Protein AF-A0A1Y1XV66-F1 (afdb_monomer)

Foldseek 3Di:
DVVVVVVVVVLVVVVVVLVVPPPCCVPDVVVNVVVVVVSVVVCCVVVVVVVVVVCCVVVVVVVVVVCVVVCPPDDDDDDPPQVLQAAPQVRDGPDPPFDWDADPVRDIHGPVRVVVVCVPAQADPPPRHGD

Secondary structure (DSSP, 8-state):
-HHHHHHHHHHHHHHHHHHH-THHHHH-HHHHHHHHHHHHHHHHHHHHHHHHHHHHHHHHHHHHHHHHHTT--S--S----GGGGEETTTTEEPPTT--EEE-TTS-EEEHHHHHHHHHH-SB-TTT--B-

Nearest PDB structures (foldseek):
  5ulh-assembly1_C  TM=9.064E-01  e=2.215E-05  Homo sapiens
  6w9a-assembly2_D  TM=8.034E-01  e=1.040E-05  Homo sapiens
  7ojx-assembly1_A  TM=7.941E-01  e=1.369E-05  Homo sapiens
  4v3k-assembly1_F  TM=8.429E-01  e=4.406E-05  Homo sapiens
  5lg7-assembly1_A  TM=7.157E-01  e=8.181E-05  Homo sapiens

Me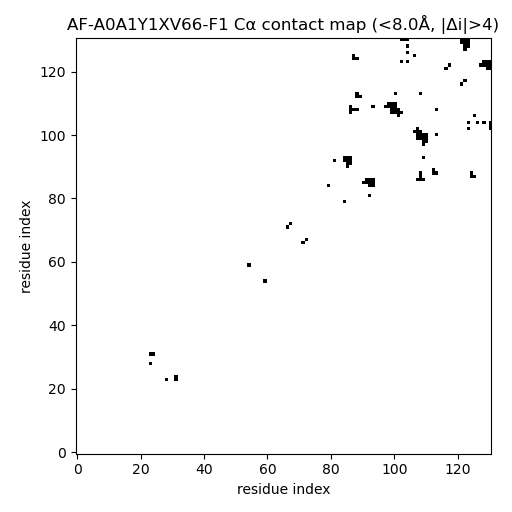an predicted aligned error: 17.05 Å

pLDDT: mean 75.74, std 12.14, range [36.12, 91.12]

Radius of gyration: 29.07 Å; Cα contacts (8 Å, |Δi|>4): 65; chains: 1; bounding box: 44×34×77 Å

Organism: NCBI:txid1314790

InterPro domains:
  IPR001841 Zinc finger, RING-type [PF13639] (87-128)
  IPR001841 Zinc finger, RING-type [PS50089] (87-128)
  IPR001841 Zinc finger, RING-type [SM00184] (87-127)
  IPR013083 Zinc finger, RING/FYVE/PHD-type [G3DSA:3.30.40.10] (65-131)

Solvent-accessible surface area (backbone atoms only — not comparable to full-atom values): 7971 Å² total; per-residue (Å²): 107,78,68,55,56,54,51,51,49,54,51,52,52,52,50,52,54,61,70,67,49,66,70,50,58,78,74,43,52,67,64,46,53,51,53,51,51,52,51,53,52,50,50,49,68,56,48,52,59,53,51,51,50,49,50,45,67,62,45,47,62,54,49,56,49,48,49,62,72,66,54,82,77,70,91,76,96,85,72,82,51,70,72,82,44,33,25,88,82,77,73,41,71,72,59,94,88,64,66,68,41,73,45,97,86,73,50,70,30,43,43,72,56,49,55,60,45,47,77,80,38,65,43,40,90,88,78,63,46,76,113

Structure (mmCIF, N/CA/C/O backbone):
data_AF-A0A1Y1XV66-F1
#
_entry.id   AF-A0A1Y1XV66-F1
#
loop_
_atom_site.group_PDB
_atom_site.id
_atom_site.type_symbol
_atom_site.label_atom_id
_atom_site.label_alt_id
_atom_site.label_comp_id
_atom_site.label_asym_id
_atom_site.label_entity_id
_atom_site.label_seq_id
_atom_site.pdbx_PDB_ins_code
_atom_site.Cartn_x
_atom_site.Cartn_y
_atom_site.Cartn_z
_atom_site.occupancy
_atom_site.B_iso_or_equiv
_atom_site.auth_seq_id
_atom_site.auth_comp_id
_atom_site.auth_asym_id
_atom_site.auth_atom_id
_atom_site.pdbx_PDB_model_num
ATOM 1 N N . SER A 1 1 ? -1.097 -12.766 -10.764 1.00 61.00 1 SER A N 1
ATOM 2 C CA . SER A 1 1 ? -2.248 -13.591 -11.189 1.00 61.00 1 SER A CA 1
ATOM 3 C C . SER A 1 1 ? -1.944 -14.301 -12.502 1.00 61.00 1 SER A C 1
ATOM 5 O O . SER A 1 1 ? -1.044 -13.875 -13.207 1.00 61.00 1 SER A O 1
ATOM 7 N N . LEU A 1 2 ? -2.644 -15.388 -12.855 1.00 61.47 2 LEU A N 1
ATOM 8 C CA . LEU A 1 2 ? -2.379 -16.166 -14.087 1.00 61.47 2 LEU A CA 1
ATOM 9 C C . LEU A 1 2 ? -2.461 -15.296 -15.366 1.00 61.47 2 LEU A C 1
ATOM 11 O O . LEU A 1 2 ? -1.733 -15.520 -16.328 1.00 61.47 2 LEU A O 1
ATOM 15 N N . LEU A 1 3 ? -3.273 -14.235 -15.309 1.00 60.44 3 LEU A N 1
ATOM 16 C CA . LEU A 1 3 ? -3.385 -13.180 -16.318 1.00 60.44 3 LEU A CA 1
ATOM 17 C C . LEU A 1 3 ? -2.075 -12.381 -16.529 1.00 60.44 3 LEU A C 1
ATOM 19 O O . LEU A 1 3 ? -1.742 -12.063 -17.667 1.00 60.44 3 LEU A O 1
ATOM 23 N N . ASP A 1 4 ? -1.302 -12.109 -15.466 1.00 68.44 4 ASP A N 1
ATOM 24 C CA . ASP A 1 4 ? -0.018 -11.382 -15.544 1.00 68.44 4 ASP A CA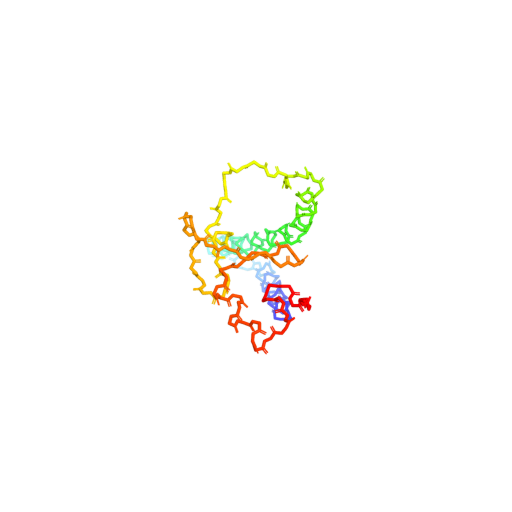 1
ATOM 25 C C . ASP A 1 4 ? 1.055 -12.201 -16.270 1.00 68.44 4 ASP A C 1
ATOM 27 O O . ASP A 1 4 ? 1.857 -11.664 -17.035 1.00 68.44 4 ASP A O 1
ATOM 31 N N . LEU A 1 5 ? 1.056 -13.521 -16.056 1.00 73.38 5 LEU A N 1
ATOM 32 C CA . LEU A 1 5 ? 2.025 -14.434 -16.664 1.00 73.38 5 LEU A CA 1
ATOM 33 C C . LEU A 1 5 ? 1.796 -14.552 -18.179 1.00 73.38 5 LEU A C 1
ATOM 35 O O . LEU A 1 5 ? 2.744 -14.492 -18.962 1.00 73.38 5 LEU A O 1
ATOM 39 N N . VAL A 1 6 ? 0.529 -14.657 -18.593 1.00 78.56 6 VAL A N 1
ATOM 40 C CA . VAL A 1 6 ? 0.130 -14.705 -20.008 1.00 78.56 6 VAL A CA 1
ATOM 41 C C . VAL A 1 6 ? 0.424 -13.373 -20.704 1.00 78.56 6 VAL A C 1
ATOM 43 O O . VAL A 1 6 ? 0.980 -13.373 -21.803 1.00 78.56 6 VAL A O 1
ATOM 46 N N . GLY A 1 7 ? 0.130 -12.242 -20.052 1.00 72.56 7 GLY A N 1
ATOM 47 C CA . GLY A 1 7 ? 0.456 -10.912 -20.576 1.00 72.56 7 GLY A CA 1
ATOM 48 C C . GLY A 1 7 ? 1.961 -10.711 -20.768 1.00 72.56 7 GLY A C 1
ATOM 49 O O . GL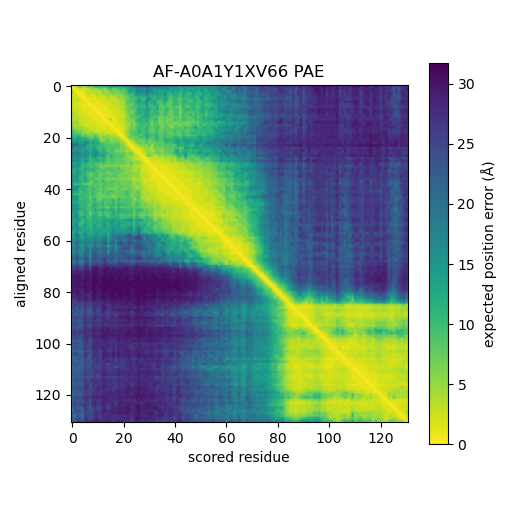Y A 1 7 ? 2.399 -10.267 -21.830 1.00 72.56 7 GLY A O 1
ATOM 50 N N . THR A 1 8 ? 2.762 -11.128 -19.784 1.00 75.44 8 THR A N 1
ATOM 51 C CA . THR A 1 8 ? 4.230 -11.063 -19.860 1.00 75.44 8 THR A CA 1
ATOM 52 C C . THR A 1 8 ? 4.768 -11.925 -21.002 1.00 75.44 8 THR A C 1
ATOM 54 O O . THR A 1 8 ? 5.624 -11.470 -21.757 1.00 75.44 8 THR A O 1
ATOM 57 N N . PHE A 1 9 ? 4.242 -13.140 -21.184 1.00 79.81 9 PHE A N 1
ATOM 58 C CA . PHE A 1 9 ? 4.663 -14.048 -22.254 1.00 79.81 9 PHE A CA 1
ATOM 59 C C . PHE A 1 9 ? 4.349 -13.499 -23.654 1.00 79.81 9 PHE A C 1
ATOM 61 O O . PHE A 1 9 ? 5.233 -13.461 -24.510 1.00 79.81 9 PHE A O 1
ATOM 68 N N . ILE A 1 10 ? 3.122 -13.016 -23.882 1.00 80.38 10 ILE A N 1
ATOM 69 C CA . ILE A 1 10 ? 2.709 -12.420 -25.166 1.00 80.38 10 ILE A CA 1
ATOM 70 C C . ILE A 1 10 ? 3.567 -11.195 -25.494 1.00 80.38 10 ILE A C 1
ATOM 72 O O . ILE A 1 10 ? 3.994 -11.021 -26.635 1.00 80.38 10 ILE A O 1
ATOM 76 N N . PHE A 1 11 ? 3.868 -10.369 -24.494 1.00 77.12 11 PHE A N 1
ATOM 77 C CA . PHE A 1 11 ? 4.725 -9.204 -24.666 1.00 77.12 11 PHE A CA 1
ATOM 78 C C . PHE A 1 11 ? 6.168 -9.589 -25.018 1.00 77.12 11 PHE A C 1
ATOM 80 O O . PHE A 1 11 ? 6.765 -8.987 -25.909 1.00 77.12 11 PHE A O 1
ATOM 87 N N . LEU A 1 12 ? 6.720 -10.623 -24.380 1.00 78.31 12 LEU A N 1
ATOM 88 C CA . LEU A 1 12 ? 8.075 -11.120 -24.642 1.00 78.31 12 LEU A CA 1
ATOM 89 C C . LEU A 1 12 ? 8.199 -11.708 -26.056 1.00 78.31 12 LEU A C 1
ATOM 91 O O . LEU A 1 12 ? 9.159 -11.410 -26.766 1.00 78.31 12 LEU A O 1
ATOM 95 N N . VAL A 1 13 ? 7.186 -12.460 -26.500 1.00 83.31 13 VAL A N 1
ATOM 96 C CA . VAL A 1 13 ? 7.079 -12.974 -27.876 1.00 83.31 13 VAL A CA 1
ATOM 97 C C . VAL A 1 13 ? 6.912 -11.831 -28.883 1.00 83.31 13 VAL A C 1
ATOM 99 O O . VAL A 1 13 ? 7.587 -11.821 -29.910 1.00 83.31 13 VAL A O 1
ATOM 102 N N . GLY A 1 14 ? 6.072 -10.835 -28.583 1.00 79.25 14 GLY A N 1
ATOM 103 C CA . GLY A 1 14 ? 5.872 -9.657 -29.432 1.00 79.25 14 GLY A CA 1
ATOM 104 C C . GLY A 1 14 ? 7.153 -8.844 -29.628 1.00 79.25 14 GLY A C 1
ATOM 105 O O . GLY A 1 14 ? 7.493 -8.495 -30.757 1.00 79.25 14 GLY A O 1
ATOM 106 N N . ASN A 1 15 ? 7.911 -8.620 -28.552 1.00 70.81 15 ASN A N 1
ATOM 107 C CA . ASN A 1 15 ? 9.221 -7.975 -28.616 1.00 70.81 15 ASN A CA 1
ATOM 108 C C . ASN A 1 15 ? 10.219 -8.819 -29.416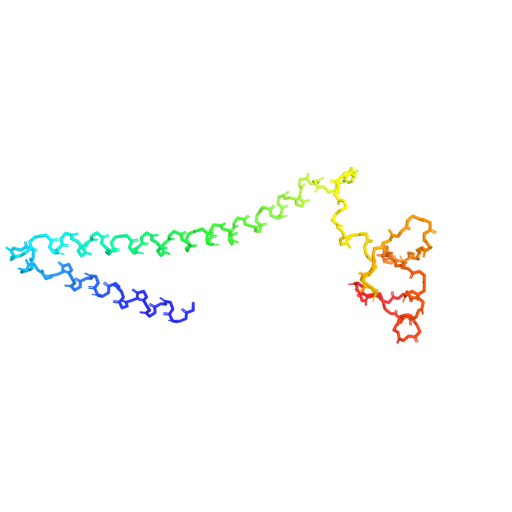 1.00 70.81 15 ASN A C 1
ATOM 110 O O . ASN A 1 15 ? 10.840 -8.307 -30.344 1.00 70.81 15 ASN A O 1
ATOM 114 N N . TYR A 1 16 ? 10.334 -10.117 -29.125 1.00 78.56 16 TYR A N 1
ATOM 115 C CA . TYR A 1 16 ? 11.223 -11.026 -29.855 1.00 78.56 16 TYR A CA 1
ATOM 116 C C . TYR A 1 16 ? 10.967 -11.011 -31.372 1.00 78.56 16 TYR A C 1
ATOM 118 O O . TYR A 1 16 ? 11.908 -10.905 -32.162 1.00 78.56 16 TYR A O 1
ATOM 126 N N . LEU A 1 17 ? 9.699 -11.038 -31.793 1.00 76.62 17 LEU A N 1
ATOM 127 C CA . LEU A 1 17 ? 9.314 -10.952 -33.207 1.00 76.62 17 LEU A CA 1
ATOM 128 C C . LEU A 1 17 ? 9.661 -9.590 -33.828 1.00 76.62 17 LEU A C 1
ATOM 130 O O . LEU A 1 17 ? 10.159 -9.527 -34.957 1.00 76.62 17 LEU A O 1
ATOM 134 N N . LEU A 1 18 ? 9.450 -8.504 -33.083 1.00 72.62 18 LEU A N 1
ATOM 135 C CA . LEU A 1 18 ? 9.743 -7.144 -33.532 1.00 72.62 18 LEU A CA 1
ATOM 136 C C . LEU A 1 18 ? 11.256 -6.911 -33.708 1.00 72.62 18 LEU A C 1
ATOM 138 O O . LEU A 1 18 ? 11.666 -6.294 -34.690 1.00 72.62 18 LEU A O 1
ATOM 142 N N . PHE A 1 19 ? 12.089 -7.485 -32.835 1.00 67.50 19 PHE A N 1
ATOM 143 C CA . PHE A 1 19 ? 13.554 -7.444 -32.946 1.00 67.50 19 PHE A CA 1
ATOM 144 C C . PHE A 1 19 ? 14.128 -8.405 -34.001 1.00 67.50 19 PHE A C 1
ATOM 146 O O . PHE A 1 19 ? 15.183 -8.131 -34.570 1.00 67.50 19 PHE A O 1
ATOM 153 N N . THR A 1 20 ? 13.438 -9.509 -34.307 1.00 71.88 20 THR A N 1
ATOM 154 C CA . THR A 1 20 ? 13.875 -10.483 -35.330 1.00 71.88 20 THR A CA 1
ATOM 155 C C . THR A 1 20 ? 13.667 -9.957 -36.760 1.00 71.88 20 THR A C 1
ATOM 157 O O . THR A 1 20 ? 14.343 -10.381 -37.701 1.00 71.88 20 THR A O 1
ATOM 160 N N . THR A 1 21 ? 12.771 -8.983 -36.950 1.00 67.38 21 THR A N 1
ATOM 161 C CA . THR A 1 21 ? 12.426 -8.448 -38.275 1.00 67.38 21 THR A CA 1
ATOM 162 C C . THR A 1 21 ? 13.412 -7.355 -38.720 1.00 67.38 21 THR A C 1
ATOM 164 O O . THR A 1 21 ? 13.157 -6.158 -38.611 1.00 67.38 21 THR A O 1
ATOM 167 N N . THR A 1 22 ? 14.557 -7.759 -39.273 1.00 64.38 22 THR A N 1
ATOM 168 C CA . THR A 1 22 ? 15.650 -6.850 -39.697 1.00 64.38 22 THR A CA 1
ATOM 169 C C . THR A 1 22 ? 15.343 -5.999 -40.942 1.00 64.38 22 THR A C 1
ATOM 171 O O . THR A 1 22 ? 16.060 -5.041 -41.245 1.00 64.38 22 THR A O 1
ATOM 174 N N . THR A 1 23 ? 14.263 -6.303 -41.665 1.00 65.69 23 THR A N 1
ATOM 175 C CA . THR A 1 23 ? 13.873 -5.627 -42.916 1.00 65.69 23 THR A CA 1
ATOM 176 C C . THR A 1 23 ? 13.365 -4.193 -42.691 1.00 65.69 23 THR A C 1
ATOM 178 O O . THR A 1 23 ? 13.526 -3.327 -43.555 1.00 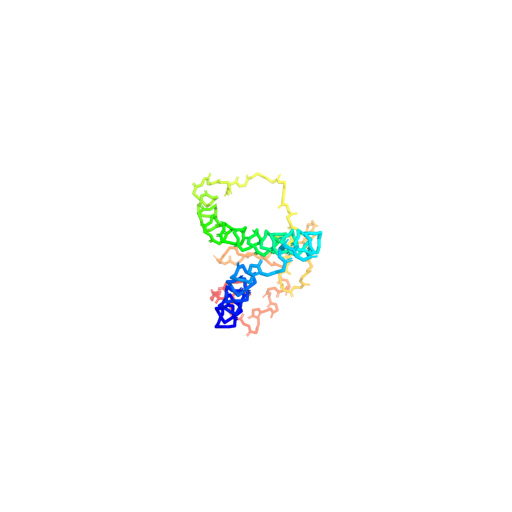65.69 23 THR A O 1
ATOM 181 N N . CYS A 1 24 ? 12.789 -3.909 -41.516 1.00 62.00 24 CYS A N 1
ATOM 182 C CA . CYS A 1 24 ? 12.163 -2.617 -41.203 1.00 62.00 24 CYS A CA 1
ATOM 183 C C . CYS A 1 24 ? 13.196 -1.521 -40.872 1.00 62.00 24 CYS A C 1
ATOM 185 O O . CYS A 1 24 ? 13.069 -0.382 -41.325 1.00 62.00 24 CYS A O 1
ATOM 187 N N . GLN A 1 25 ? 14.286 -1.888 -40.184 1.00 66.06 25 GLN A N 1
ATOM 188 C CA . GLN A 1 25 ? 15.381 -0.977 -39.822 1.00 66.06 25 GLN A CA 1
ATOM 189 C C . GLN A 1 25 ? 16.030 -0.314 -41.050 1.00 66.06 25 GLN A C 1
ATOM 191 O O . GLN A 1 25 ? 16.461 0.835 -40.976 1.00 66.06 25 GLN A O 1
ATOM 196 N N . LYS A 1 26 ? 16.084 -1.024 -42.187 1.00 65.31 26 LYS A N 1
ATOM 197 C CA . LYS A 1 26 ? 16.690 -0.530 -43.435 1.00 65.31 26 LYS A CA 1
ATOM 198 C C . LYS A 1 26 ? 15.748 0.319 -44.295 1.00 65.31 26 LYS A C 1
ATOM 200 O O . LYS A 1 26 ? 16.233 1.128 -45.075 1.00 65.31 26 LYS A O 1
ATOM 205 N N . THR A 1 27 ? 14.433 0.143 -44.161 1.00 74.38 27 THR A N 1
ATOM 206 C CA . THR A 1 27 ? 13.432 0.806 -45.019 1.00 74.38 27 THR A CA 1
ATOM 207 C C . THR A 1 27 ? 12.939 2.127 -44.418 1.00 74.38 27 THR A C 1
ATOM 209 O O . THR A 1 27 ? 12.690 3.081 -45.151 1.00 74.38 27 THR A O 1
ATOM 212 N N . SER A 1 28 ? 12.830 2.221 -43.086 1.00 74.44 28 SER A N 1
ATOM 213 C CA . SER A 1 28 ? 12.349 3.430 -42.397 1.00 74.44 28 SER A CA 1
ATOM 214 C C . SER A 1 28 ? 12.921 3.539 -40.970 1.00 74.44 28 SER A C 1
ATOM 216 O O . SER A 1 28 ? 12.269 3.125 -40.004 1.00 74.44 28 SER A O 1
ATOM 218 N N . PRO A 1 29 ? 14.128 4.108 -40.795 1.00 75.19 29 PRO A N 1
ATOM 219 C CA . PRO A 1 29 ? 14.827 4.113 -39.506 1.00 75.19 29 PRO A CA 1
ATOM 220 C C . PRO A 1 29 ? 14.133 4.960 -38.425 1.00 75.19 29 PRO A C 1
ATOM 222 O O . PRO A 1 29 ? 14.202 4.619 -37.247 1.00 75.19 29 PRO A O 1
ATOM 225 N N . GLY A 1 30 ? 13.418 6.028 -38.804 1.00 76.44 30 GLY A N 1
ATOM 226 C CA . GLY A 1 30 ? 12.721 6.906 -37.852 1.00 76.44 30 GLY A CA 1
ATOM 227 C C . GLY A 1 30 ? 11.544 6.232 -37.136 1.00 76.44 30 GLY A C 1
ATOM 228 O O . GLY A 1 30 ? 11.416 6.339 -35.920 1.00 76.44 30 GLY A O 1
ATOM 229 N N . LEU A 1 31 ? 10.722 5.475 -37.871 1.00 78.06 31 LEU A N 1
ATOM 230 C CA . LEU A 1 31 ? 9.608 4.700 -37.305 1.00 78.06 31 LEU A CA 1
ATOM 231 C C . LEU A 1 31 ? 10.104 3.557 -36.413 1.00 78.06 31 LEU A C 1
ATOM 233 O O . LEU A 1 31 ? 9.534 3.317 -35.351 1.00 78.06 31 LEU A O 1
ATOM 237 N N . PHE A 1 32 ? 11.199 2.899 -36.807 1.00 80.00 32 PHE A N 1
ATOM 238 C CA . PHE A 1 32 ? 11.833 1.868 -35.990 1.00 80.00 32 PHE A CA 1
ATOM 239 C C . PHE A 1 32 ? 12.355 2.451 -34.668 1.00 80.00 32 PHE A C 1
ATOM 241 O O . PHE A 1 32 ? 12.028 1.931 -33.602 1.00 80.00 32 PHE A O 1
ATOM 248 N N . GLY A 1 33 ? 13.067 3.582 -34.714 1.00 79.25 33 GLY A N 1
ATOM 249 C CA . GLY A 1 33 ? 13.551 4.277 -33.516 1.00 79.25 33 GLY A CA 1
ATOM 250 C C . GLY A 1 33 ? 12.426 4.724 -32.577 1.00 79.25 33 GLY A C 1
ATOM 251 O O . GLY A 1 33 ? 12.521 4.518 -31.368 1.00 79.25 33 GLY A O 1
ATOM 252 N N . LEU A 1 34 ? 11.327 5.256 -33.123 1.00 80.44 34 LEU A N 1
ATOM 253 C CA . LEU A 1 34 ? 10.144 5.618 -32.338 1.00 80.44 34 LEU A CA 1
ATOM 254 C C . LEU A 1 34 ? 9.516 4.384 -31.671 1.00 80.44 34 LEU A C 1
ATOM 256 O O . LEU A 1 34 ? 9.214 4.413 -30.480 1.00 80.44 34 LEU A O 1
ATOM 260 N N . SER A 1 35 ? 9.358 3.287 -32.418 1.00 79.56 35 SER A N 1
ATOM 261 C CA . SER A 1 35 ? 8.779 2.044 -31.894 1.00 79.56 35 SER A CA 1
ATOM 262 C C . SER A 1 35 ? 9.622 1.451 -30.760 1.00 79.56 35 SER A C 1
ATOM 264 O O . SER A 1 35 ? 9.081 1.055 -29.732 1.00 79.56 35 SER A O 1
ATOM 266 N N . MET A 1 36 ? 10.950 1.497 -30.893 1.00 80.31 36 MET A N 1
ATOM 267 C CA . MET A 1 36 ? 11.899 1.090 -29.857 1.00 80.31 36 MET A CA 1
ATOM 268 C C . MET A 1 36 ? 11.803 1.961 -28.609 1.00 80.31 36 MET A C 1
ATOM 270 O O . MET A 1 36 ? 11.747 1.441 -27.496 1.00 80.31 36 MET A O 1
ATOM 274 N N . ALA A 1 37 ? 11.745 3.282 -28.782 1.00 80.69 37 ALA A N 1
ATOM 275 C CA . ALA A 1 37 ? 11.637 4.213 -27.667 1.00 80.69 37 ALA A CA 1
ATOM 276 C C . ALA A 1 37 ? 10.328 4.020 -26.882 1.00 80.69 37 ALA A C 1
ATOM 278 O O . ALA A 1 37 ? 10.353 4.002 -25.653 1.00 80.69 37 ALA A O 1
ATOM 279 N N . LEU A 1 38 ? 9.201 3.813 -27.575 1.00 79.62 38 LEU A N 1
ATOM 280 C CA . LEU A 1 38 ? 7.900 3.555 -26.945 1.00 79.62 38 LEU A CA 1
ATOM 281 C C . LEU A 1 38 ? 7.873 2.222 -26.192 1.00 79.62 38 LEU A C 1
ATOM 283 O O . LEU A 1 38 ? 7.327 2.154 -25.091 1.00 79.62 38 LEU A O 1
ATOM 287 N N . VAL A 1 39 ? 8.498 1.183 -26.749 1.00 80.81 39 VAL A N 1
ATOM 288 C CA . VAL A 1 39 ? 8.654 -0.116 -26.083 1.00 80.81 39 VAL A CA 1
ATOM 289 C C . VAL A 1 39 ? 9.464 0.033 -24.796 1.00 80.81 39 VAL A C 1
ATOM 291 O O . VAL A 1 39 ? 9.001 -0.379 -23.734 1.00 80.81 39 VAL A O 1
ATOM 294 N N . ILE A 1 40 ? 10.638 0.665 -24.863 1.00 81.19 40 ILE A N 1
ATOM 295 C CA . ILE A 1 40 ? 11.516 0.872 -23.702 1.00 81.19 40 ILE A CA 1
ATOM 296 C C . ILE A 1 40 ? 10.799 1.696 -22.624 1.00 81.19 40 ILE A C 1
ATOM 298 O O . ILE A 1 40 ? 10.800 1.313 -21.454 1.00 81.19 40 ILE A O 1
ATOM 302 N N . LEU A 1 41 ? 10.136 2.788 -23.011 1.00 83.31 41 LEU A N 1
ATOM 303 C CA . LEU A 1 41 ? 9.357 3.622 -22.096 1.00 83.31 41 LEU A CA 1
ATOM 304 C C . LEU A 1 41 ? 8.229 2.822 -21.426 1.00 83.31 41 LEU A C 1
ATOM 306 O O . LEU A 1 41 ? 8.058 2.909 -20.211 1.00 83.31 41 LEU A O 1
ATOM 310 N N . GLY A 1 42 ? 7.506 1.998 -22.190 1.00 81.12 42 GLY A N 1
ATOM 311 C CA . GLY A 1 42 ? 6.476 1.104 -21.660 1.00 81.12 42 GLY A CA 1
ATOM 312 C C . GLY A 1 42 ? 7.028 0.103 -20.642 1.00 81.12 42 GLY A C 1
ATOM 313 O O . GLY A 1 42 ? 6.441 -0.069 -19.575 1.00 81.12 42 GLY A O 1
ATOM 314 N N . TYR A 1 43 ? 8.192 -0.497 -20.913 1.00 79.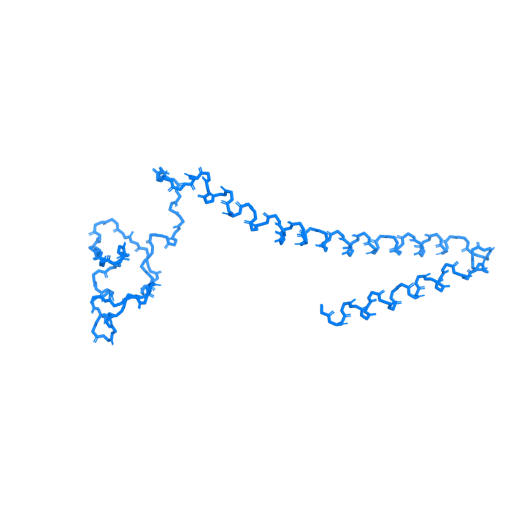75 43 TYR A N 1
ATOM 315 C CA . TYR A 1 43 ? 8.868 -1.386 -19.961 1.00 79.75 43 TYR A CA 1
ATOM 316 C C . TYR A 1 43 ? 9.213 -0.672 -18.654 1.00 79.75 43 TYR A C 1
ATOM 318 O O . TYR A 1 43 ? 8.944 -1.221 -17.586 1.00 79.75 43 TYR A O 1
ATOM 326 N N . PHE A 1 44 ? 9.766 0.543 -18.710 1.00 79.62 44 PHE A N 1
ATOM 327 C CA . PHE A 1 44 ? 10.067 1.321 -17.505 1.00 79.62 44 PHE A CA 1
ATOM 328 C C . PHE A 1 44 ? 8.799 1.644 -16.711 1.00 79.62 44 PHE A C 1
ATOM 330 O O . PHE A 1 44 ? 8.749 1.390 -15.510 1.00 79.62 44 PHE A O 1
ATOM 337 N N . VAL A 1 45 ? 7.744 2.118 -17.378 1.00 82.19 45 VAL A N 1
ATOM 338 C CA . VAL A 1 45 ? 6.471 2.461 -16.722 1.00 82.19 45 VAL A CA 1
ATOM 339 C C . VAL A 1 45 ? 5.817 1.245 -16.057 1.00 82.19 45 VAL A C 1
ATOM 341 O O . VAL A 1 45 ? 5.180 1.408 -15.023 1.00 82.19 45 VAL A O 1
ATOM 344 N N . ILE A 1 46 ? 5.994 0.034 -16.596 1.00 80.75 46 ILE A N 1
ATOM 345 C CA . ILE A 1 46 ? 5.427 -1.201 -16.027 1.00 80.75 46 ILE A CA 1
ATOM 346 C C . ILE A 1 46 ? 6.321 -1.798 -14.926 1.00 80.75 46 ILE A C 1
ATOM 348 O O . ILE A 1 46 ? 5.822 -2.264 -13.905 1.00 80.75 46 ILE A O 1
ATOM 352 N N . THR A 1 47 ? 7.644 -1.791 -15.094 1.00 79.44 47 THR A N 1
ATOM 353 C CA . THR A 1 47 ? 8.573 -2.425 -14.135 1.00 79.44 47 THR A CA 1
ATOM 354 C C . THR A 1 47 ? 8.792 -1.598 -12.872 1.00 79.44 47 THR A C 1
ATOM 356 O O . THR A 1 47 ? 8.911 -2.175 -11.792 1.00 79.44 47 THR A O 1
ATOM 359 N N . ILE A 1 48 ? 8.789 -0.266 -12.971 1.00 83.94 48 ILE A N 1
ATOM 360 C CA . ILE A 1 48 ? 8.941 0.642 -11.823 1.00 83.94 48 ILE A CA 1
ATOM 361 C C . ILE A 1 48 ? 7.869 0.408 -10.738 1.00 83.94 48 ILE A C 1
ATOM 363 O O . ILE A 1 48 ? 8.253 0.168 -9.593 1.00 83.94 48 ILE A O 1
ATOM 367 N N . PRO A 1 49 ? 6.551 0.422 -11.027 1.00 83.19 49 PRO A N 1
ATOM 368 C CA . PRO A 1 49 ? 5.530 0.199 -10.004 1.00 83.19 49 PRO A CA 1
ATOM 369 C C . PRO A 1 49 ? 5.586 -1.219 -9.433 1.00 83.19 49 PRO A C 1
ATOM 371 O O . PRO A 1 49 ? 5.394 -1.388 -8.235 1.00 83.19 49 PRO A O 1
ATOM 374 N N . VAL A 1 50 ? 5.926 -2.231 -10.238 1.00 82.75 50 VAL A N 1
ATOM 375 C CA . VAL A 1 50 ? 6.093 -3.611 -9.751 1.00 82.75 50 VAL A CA 1
ATOM 376 C C . VAL A 1 50 ? 7.274 -3.717 -8.783 1.00 82.75 50 VAL A C 1
ATOM 378 O O . VAL A 1 50 ? 7.151 -4.351 -7.735 1.00 82.75 50 VAL A O 1
ATOM 381 N N . PHE A 1 51 ? 8.398 -3.065 -9.085 1.00 80.50 51 PHE A N 1
ATOM 382 C CA . PHE A 1 51 ? 9.565 -3.035 -8.204 1.00 80.50 51 PHE A CA 1
ATOM 383 C C . PHE A 1 51 ? 9.285 -2.266 -6.909 1.00 80.50 51 PHE A C 1
ATOM 385 O O . PHE A 1 51 ? 9.641 -2.738 -5.832 1.00 80.50 51 PHE A O 1
ATOM 392 N N . LEU A 1 52 ? 8.592 -1.125 -6.996 1.00 81.88 52 LEU A N 1
ATOM 393 C CA . LEU A 1 52 ? 8.156 -0.360 -5.826 1.00 81.88 52 LEU A CA 1
ATOM 394 C C . LEU A 1 52 ? 7.184 -1.166 -4.958 1.00 81.88 52 LEU A C 1
ATOM 396 O O . LEU A 1 52 ? 7.372 -1.235 -3.747 1.00 81.88 52 LEU A O 1
ATOM 400 N N . CYS A 1 53 ? 6.194 -1.835 -5.554 1.00 82.50 53 CYS A N 1
ATOM 401 C CA . CYS A 1 53 ? 5.283 -2.719 -4.828 1.00 82.50 53 CYS A CA 1
ATOM 402 C C . CYS A 1 53 ? 6.029 -3.885 -4.172 1.00 82.50 53 CYS A C 1
ATOM 404 O O . CYS A 1 53 ? 5.770 -4.184 -3.010 1.00 82.50 53 CYS A O 1
ATOM 406 N N . GLY A 1 54 ? 6.980 -4.509 -4.870 1.00 81.19 54 GLY A N 1
ATOM 407 C CA . GLY A 1 54 ? 7.835 -5.549 -4.299 1.00 81.19 54 GLY A CA 1
ATOM 408 C C . GLY A 1 54 ? 8.638 -5.030 -3.106 1.00 81.19 54 GLY A C 1
ATOM 409 O O . GLY A 1 54 ? 8.572 -5.606 -2.023 1.00 81.19 54 GLY A O 1
ATOM 410 N N . ALA A 1 55 ? 9.330 -3.902 -3.268 1.00 82.19 55 ALA A N 1
ATOM 411 C CA . ALA A 1 55 ? 10.090 -3.268 -2.196 1.00 82.19 55 ALA A CA 1
ATOM 412 C C . ALA A 1 55 ? 9.203 -2.938 -0.988 1.00 82.19 55 ALA A C 1
ATOM 414 O O . ALA A 1 55 ? 9.593 -3.221 0.137 1.00 82.19 55 ALA A O 1
ATOM 415 N N . VAL A 1 56 ? 7.989 -2.422 -1.194 1.00 83.88 56 VAL A N 1
ATOM 416 C CA . VAL A 1 56 ? 7.033 -2.194 -0.103 1.00 83.88 56 VAL A CA 1
ATOM 417 C C . VAL A 1 56 ? 6.624 -3.518 0.542 1.00 83.88 56 VAL A C 1
ATOM 419 O O . VAL A 1 56 ? 6.727 -3.637 1.749 1.00 83.88 56 VAL A O 1
ATOM 422 N N . ILE A 1 57 ? 6.238 -4.550 -0.207 1.00 82.81 57 ILE A N 1
ATOM 423 C CA . ILE A 1 57 ? 5.793 -5.833 0.370 1.00 82.81 57 ILE A CA 1
ATOM 424 C C . ILE A 1 57 ? 6.894 -6.521 1.191 1.00 82.81 57 ILE A C 1
ATOM 426 O O . ILE A 1 57 ? 6.590 -7.128 2.214 1.00 82.81 57 ILE A O 1
ATOM 430 N N . PHE A 1 58 ? 8.159 -6.424 0.775 1.00 79.12 58 PHE A N 1
ATOM 431 C CA . PHE A 1 58 ? 9.283 -7.031 1.497 1.00 79.12 58 PHE A CA 1
ATOM 432 C C . PHE A 1 58 ? 9.823 -6.143 2.623 1.00 79.12 58 PHE A C 1
ATOM 434 O O . PHE A 1 58 ? 10.170 -6.652 3.687 1.00 79.12 58 PHE A O 1
ATOM 441 N N . CYS A 1 59 ? 9.871 -4.825 2.431 1.00 76.19 59 CYS A N 1
ATOM 442 C CA . CYS A 1 59 ? 10.414 -3.907 3.431 1.00 76.19 59 CYS A CA 1
ATOM 443 C C . CYS A 1 59 ? 9.376 -3.495 4.474 1.00 76.19 59 CYS A C 1
ATOM 445 O O . CYS A 1 59 ? 9.754 -3.269 5.613 1.00 76.19 59 CYS A O 1
ATOM 447 N N . LEU A 1 60 ? 8.085 -3.432 4.151 1.00 79.94 60 LEU A N 1
ATOM 448 C CA . LEU A 1 60 ? 7.014 -3.082 5.090 1.00 79.94 60 LEU A CA 1
ATOM 449 C C . LEU A 1 60 ? 6.921 -4.042 6.290 1.00 79.94 60 LEU A C 1
ATOM 451 O O . LEU A 1 60 ? 6.867 -3.534 7.405 1.00 79.94 60 LEU A O 1
ATOM 455 N N . PRO A 1 61 ? 6.987 -5.383 6.165 1.00 78.69 61 PRO A N 1
ATOM 456 C CA . PRO A 1 61 ? 7.022 -6.261 7.335 1.00 78.69 61 PRO A CA 1
ATOM 457 C C . PRO A 1 61 ? 8.289 -6.053 8.175 1.00 78.69 61 PRO A C 1
ATOM 459 O O . PRO A 1 61 ? 8.204 -6.033 9.400 1.00 78.69 61 PRO A O 1
ATOM 462 N N . CYS A 1 62 ? 9.450 -5.820 7.551 1.00 72.38 62 CYS A N 1
ATOM 463 C CA . CYS A 1 62 ? 10.682 -5.497 8.274 1.00 72.38 62 CYS A CA 1
ATOM 464 C C . CYS A 1 62 ? 10.598 -4.134 8.977 1.00 72.38 62 CYS A C 1
ATOM 466 O O . CYS A 1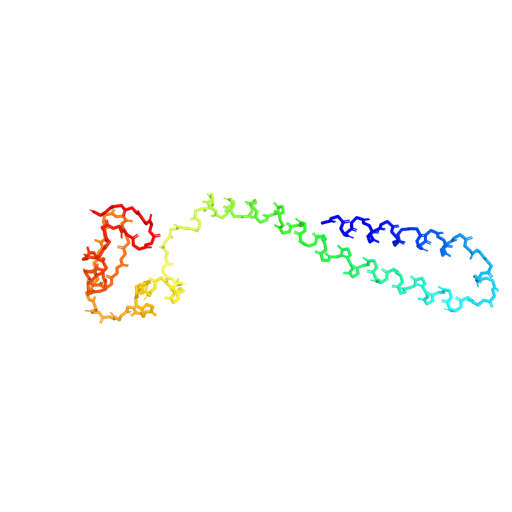 62 ? 10.994 -4.026 10.130 1.00 72.38 62 CYS A O 1
ATOM 468 N N . VAL A 1 63 ? 10.036 -3.112 8.329 1.00 74.62 63 VAL A N 1
ATOM 469 C CA . VAL A 1 63 ? 9.855 -1.762 8.879 1.00 74.62 63 VAL A CA 1
ATOM 470 C C . VAL A 1 63 ? 8.836 -1.774 10.017 1.00 74.62 63 VAL A C 1
ATOM 472 O O . VAL A 1 63 ? 9.112 -1.201 11.062 1.00 74.62 63 VAL A O 1
ATOM 475 N N . LEU A 1 64 ? 7.712 -2.484 9.881 1.00 73.50 64 LEU A N 1
ATOM 476 C CA . LEU A 1 64 ? 6.720 -2.641 10.952 1.00 73.50 64 LEU A CA 1
ATOM 477 C C . LEU A 1 64 ? 7.272 -3.426 12.151 1.00 73.50 64 LEU A C 1
ATOM 479 O O . LEU A 1 64 ? 6.946 -3.104 13.295 1.00 73.50 64 LEU A O 1
ATOM 483 N N . MET A 1 65 ? 8.118 -4.432 11.910 1.00 72.00 65 MET A N 1
ATOM 484 C CA . MET A 1 65 ? 8.826 -5.149 12.975 1.00 72.00 65 MET A CA 1
ATOM 485 C C . MET A 1 65 ? 9.856 -4.245 13.659 1.00 72.00 65 MET A C 1
ATOM 487 O O . MET A 1 65 ? 9.874 -4.181 14.883 1.00 72.00 65 MET A O 1
ATOM 491 N N . ILE A 1 66 ? 10.644 -3.483 12.894 1.00 74.25 66 ILE A N 1
ATOM 492 C CA . ILE A 1 66 ? 11.632 -2.532 13.423 1.00 74.25 66 ILE A CA 1
ATOM 493 C C . ILE A 1 66 ? 10.950 -1.428 14.242 1.00 74.25 66 ILE A C 1
ATOM 495 O O . ILE A 1 66 ? 11.390 -1.146 15.354 1.00 74.25 66 ILE A O 1
ATOM 499 N N . MET A 1 67 ? 9.845 -0.860 13.748 1.00 68.25 67 MET A N 1
ATOM 500 C CA . MET A 1 67 ? 9.036 0.134 14.466 1.00 68.25 67 MET A CA 1
ATOM 501 C C . MET A 1 67 ? 8.501 -0.419 15.793 1.00 68.25 67 MET A C 1
ATOM 503 O O . MET A 1 67 ? 8.550 0.277 16.804 1.00 68.25 67 MET A O 1
ATOM 507 N N . ARG A 1 68 ? 8.067 -1.687 15.825 1.00 65.56 68 ARG A N 1
ATOM 508 C CA . ARG A 1 68 ? 7.663 -2.367 17.066 1.00 65.56 68 ARG A CA 1
ATOM 509 C C . ARG A 1 68 ? 8.832 -2.628 18.021 1.00 65.56 68 ARG A C 1
ATOM 511 O O . ARG A 1 68 ? 8.645 -2.521 19.228 1.00 65.56 68 ARG A O 1
ATOM 518 N N . THR A 1 69 ? 10.021 -2.965 17.516 1.00 66.19 69 THR A N 1
ATOM 519 C CA . THR A 1 69 ? 11.198 -3.278 18.354 1.00 66.19 69 THR A CA 1
ATOM 520 C C . THR A 1 69 ? 11.958 -2.051 18.849 1.00 66.19 69 THR A C 1
ATOM 522 O O . THR A 1 69 ? 12.592 -2.122 19.896 1.00 66.19 69 THR A O 1
ATOM 525 N N . LEU A 1 70 ? 11.902 -0.930 18.123 1.00 64.19 70 LEU A N 1
ATOM 526 C CA . LEU A 1 70 ? 12.551 0.323 18.518 1.00 64.19 70 LEU A CA 1
ATOM 527 C C . LEU A 1 70 ? 11.773 1.086 19.594 1.00 64.19 70 LEU A C 1
ATOM 529 O O . LEU A 1 70 ? 12.239 2.133 20.031 1.00 64.19 70 LEU A O 1
ATOM 533 N N . GLY A 1 71 ? 10.613 0.582 20.032 1.00 61.06 71 GLY A N 1
ATOM 534 C CA . GLY A 1 71 ? 9.895 1.162 21.165 1.00 61.06 71 GLY A CA 1
ATOM 535 C C . GLY A 1 71 ? 9.528 2.633 20.964 1.00 61.06 71 GLY A C 1
ATOM 536 O O . GLY A 1 71 ? 9.352 3.348 21.946 1.00 61.06 71 GLY A O 1
ATOM 537 N N . ILE A 1 72 ? 9.373 3.097 19.715 1.00 53.38 72 ILE A N 1
ATOM 538 C CA . ILE A 1 72 ? 8.651 4.344 19.430 1.00 53.38 72 ILE A CA 1
ATOM 539 C C . ILE A 1 72 ? 7.169 4.025 19.651 1.00 53.38 72 ILE A C 1
ATOM 541 O O . ILE A 1 72 ? 6.406 3.742 18.732 1.00 53.38 72 ILE A O 1
ATOM 545 N N . GLY A 1 73 ? 6.835 3.923 20.929 1.00 55.59 73 GLY A N 1
ATOM 546 C CA . GLY A 1 73 ? 5.611 3.364 21.477 1.00 55.59 73 GLY A CA 1
ATOM 547 C C . GLY A 1 73 ? 5.556 3.537 22.995 1.00 55.59 73 GLY A C 1
ATOM 548 O O . GLY A 1 73 ? 4.869 2.769 23.657 1.00 55.59 73 GLY A O 1
ATOM 549 N N . GLU A 1 74 ? 6.257 4.539 23.541 1.00 46.97 74 GLU A N 1
ATOM 550 C CA . GLU A 1 74 ? 5.982 5.074 24.874 1.00 46.97 74 GLU A CA 1
ATOM 551 C C . GLU A 1 74 ? 5.672 6.577 24.778 1.00 46.97 74 GLU A C 1
ATOM 553 O O . GLU A 1 74 ? 6.530 7.426 24.548 1.00 46.97 74 GLU A O 1
ATOM 558 N N . VAL A 1 75 ? 4.369 6.839 24.855 1.00 52.47 75 VAL A N 1
ATOM 559 C CA . VAL A 1 75 ? 3.661 8.035 25.324 1.00 52.47 75 VAL A CA 1
ATOM 560 C C . VAL A 1 75 ? 4.496 9.295 25.600 1.00 52.47 75 VAL A C 1
ATOM 562 O O . VAL A 1 75 ? 4.876 9.591 26.725 1.00 52.47 75 VAL A O 1
ATOM 565 N N . THR A 1 76 ? 4.626 10.167 24.602 1.00 41.00 76 THR A N 1
ATOM 566 C CA . THR A 1 76 ? 4.545 11.612 24.869 1.00 41.00 76 THR A CA 1
ATOM 567 C C . THR A 1 76 ? 3.565 12.234 23.882 1.00 41.00 76 THR A C 1
ATOM 569 O O . THR A 1 76 ? 3.684 12.082 22.669 1.00 41.00 76 THR A O 1
ATOM 572 N N . GLY A 1 77 ? 2.509 12.829 24.436 1.00 50.16 77 GLY A N 1
ATOM 573 C CA . GLY A 1 77 ? 1.358 13.337 23.708 1.00 50.16 77 GLY A CA 1
ATOM 574 C C . GLY A 1 77 ? 1.709 14.445 22.720 1.00 50.16 77 GLY A C 1
ATOM 575 O O . GLY A 1 77 ? 2.135 15.522 23.118 1.00 50.16 77 GLY A O 1
ATOM 576 N N . ALA A 1 78 ? 1.471 14.166 21.442 1.00 40.62 78 ALA A N 1
ATOM 577 C CA . ALA A 1 78 ? 1.167 15.128 20.383 1.00 40.62 78 ALA A CA 1
ATOM 578 C C . ALA A 1 78 ? 0.727 14.330 19.145 1.00 40.62 78 ALA A C 1
ATOM 580 O O . ALA A 1 78 ? 1.414 14.268 18.131 1.00 40.62 78 ALA A O 1
ATOM 581 N N . GLY A 1 79 ? -0.385 13.617 19.284 1.00 38.59 79 GLY A N 1
ATOM 582 C CA . GLY A 1 79 ? -0.910 12.740 18.248 1.00 38.59 79 GLY A CA 1
ATOM 583 C C . GLY A 1 79 ? -2.193 12.078 18.711 1.00 38.59 79 GLY A C 1
ATOM 584 O O . GLY A 1 79 ? -2.310 10.864 18.632 1.00 38.59 79 GLY A O 1
ATOM 585 N N . ALA A 1 80 ? -3.135 12.871 19.230 1.00 36.12 80 ALA A N 1
ATOM 586 C CA . ALA A 1 80 ? -4.531 12.491 19.106 1.00 36.12 80 ALA A CA 1
ATOM 587 C C . ALA A 1 80 ? -4.815 12.460 17.598 1.00 36.12 80 ALA A C 1
ATOM 589 O O . ALA A 1 80 ? -5.095 13.489 16.988 1.00 36.12 80 ALA A O 1
ATOM 590 N N . THR A 1 81 ? -4.629 11.304 16.961 1.00 41.16 81 THR A N 1
ATOM 591 C CA . THR A 1 81 ? -5.465 11.004 15.806 1.00 41.16 81 THR A CA 1
ATOM 592 C C . THR A 1 81 ? -6.877 10.973 16.360 1.00 41.16 81 THR A C 1
ATOM 594 O O . THR A 1 81 ? -7.103 10.330 17.386 1.00 41.16 81 THR A O 1
ATOM 597 N N . GLU A 1 82 ? -7.788 11.710 15.735 1.00 47.47 82 GLU A N 1
ATOM 598 C CA . GLU A 1 82 ? -9.180 11.880 16.169 1.00 47.47 82 GLU A CA 1
ATOM 599 C C . GLU A 1 82 ? -9.812 10.529 16.582 1.00 47.47 82 GLU A C 1
ATOM 601 O O . GLU A 1 82 ? -10.542 10.460 17.562 1.00 47.47 82 GLU A O 1
ATOM 606 N N . ASP A 1 83 ? -9.387 9.425 15.960 1.00 47.53 83 ASP A N 1
ATOM 607 C CA . ASP A 1 83 ? -9.795 8.044 16.244 1.00 47.53 83 ASP A CA 1
ATOM 608 C C . ASP A 1 83 ? -9.570 7.528 17.687 1.00 47.53 83 ASP A C 1
ATOM 610 O O . ASP A 1 83 ? -10.384 6.738 18.169 1.00 47.53 83 ASP A O 1
ATOM 614 N N . ASP A 1 84 ? -8.526 7.958 18.411 1.00 55.94 84 ASP A N 1
ATOM 615 C CA . ASP A 1 84 ? -8.283 7.520 19.807 1.00 55.94 84 ASP A CA 1
ATOM 616 C C . ASP A 1 84 ? -9.068 8.361 20.829 1.00 55.94 84 ASP A C 1
ATOM 618 O O . ASP A 1 84 ? -9.226 7.976 21.994 1.00 55.94 84 ASP A O 1
ATOM 622 N N . ALA A 1 85 ? -9.594 9.503 20.381 1.00 67.19 85 ALA A N 1
ATOM 623 C CA . ALA A 1 85 ? -10.477 10.365 21.146 1.00 67.19 85 ALA A CA 1
ATOM 624 C C . ALA A 1 85 ? -11.956 10.104 20.826 1.00 67.19 85 ALA A C 1
ATOM 626 O O . ALA A 1 85 ? -12.792 10.894 21.238 1.00 67.19 85 ALA A O 1
ATOM 627 N N . ILE A 1 86 ? -12.301 9.027 20.114 1.00 78.19 86 ILE A N 1
ATOM 628 C CA . ILE A 1 86 ? -13.674 8.730 19.695 1.00 78.19 86 ILE A CA 1
ATOM 629 C C . ILE A 1 86 ? -14.199 7.471 20.388 1.00 78.19 86 ILE A C 1
ATOM 631 O O . ILE A 1 86 ? -13.532 6.440 20.499 1.00 78.19 86 ILE A O 1
ATOM 635 N N . CYS A 1 87 ? -15.453 7.510 20.829 1.00 85.25 87 CYS A N 1
ATOM 636 C CA . CYS A 1 87 ? -16.134 6.305 21.276 1.00 85.25 87 CYS A CA 1
ATOM 637 C C . CYS A 1 87 ? -16.548 5.452 20.073 1.00 85.25 87 CYS A C 1
ATOM 639 O O . CYS A 1 87 ? -17.394 5.858 19.283 1.00 85.25 87 CYS A O 1
ATOM 641 N N . CYS A 1 88 ? -16.047 4.219 19.958 1.00 83.62 88 CYS A N 1
ATOM 642 C CA . CYS A 1 88 ? -16.351 3.358 18.804 1.00 83.62 88 CYS A CA 1
ATOM 643 C C . CYS A 1 88 ? -17.821 2.890 18.717 1.00 83.62 88 CYS A C 1
ATOM 645 O O . CYS A 1 88 ? -18.197 2.220 17.758 1.00 83.62 88 CYS A O 1
ATOM 647 N N . ILE A 1 89 ? -18.632 3.167 19.743 1.00 84.75 89 ILE A N 1
ATOM 648 C CA . ILE A 1 89 ? -20.049 2.787 19.795 1.00 84.75 89 ILE A CA 1
ATOM 649 C C . ILE A 1 89 ? -20.910 3.878 19.150 1.00 84.75 89 ILE A C 1
ATOM 651 O O . ILE A 1 89 ? -21.798 3.563 18.363 1.00 84.75 89 ILE A O 1
ATOM 655 N N . CYS A 1 90 ? -20.641 5.151 19.456 1.00 86.81 90 CYS A N 1
ATOM 656 C CA . CYS A 1 90 ? -21.384 6.298 18.921 1.00 86.81 90 CYS A CA 1
ATOM 657 C C . CYS A 1 90 ? -20.607 7.105 17.867 1.00 86.81 90 CYS A C 1
ATOM 659 O O . CYS A 1 90 ? -21.149 8.063 17.323 1.00 86.81 90 CYS A O 1
ATOM 661 N N . LEU A 1 91 ? -19.354 6.730 17.589 1.00 83.00 91 LEU A N 1
ATOM 662 C CA . LEU A 1 91 ? -18.433 7.391 16.657 1.00 83.00 91 LEU A CA 1
ATOM 663 C C . LEU A 1 91 ? -18.273 8.900 16.916 1.00 83.00 91 LEU A C 1
ATOM 665 O O . LEU A 1 91 ? -17.990 9.660 15.997 1.00 83.00 91 LEU A O 1
ATOM 669 N N . SER A 1 92 ? -18.479 9.326 18.165 1.00 82.31 92 SER A N 1
ATOM 670 C CA . SER A 1 92 ? -18.368 10.721 18.603 1.00 82.31 92 SER A CA 1
ATOM 671 C C . SER A 1 92 ? -17.121 10.922 19.456 1.00 82.31 92 SER A C 1
ATOM 673 O O . SER A 1 92 ? -16.744 10.026 20.218 1.00 82.31 92 SER A O 1
ATOM 675 N N . GLU A 1 93 ? -16.514 12.101 19.341 1.00 82.38 93 GLU A N 1
ATOM 676 C CA . GLU A 1 93 ? -15.358 12.505 20.139 1.00 82.38 93 GLU A CA 1
ATOM 677 C C . GLU A 1 93 ? -15.691 12.586 21.640 1.00 82.38 93 GLU A C 1
ATOM 679 O O . GLU A 1 93 ? -16.833 12.824 22.047 1.00 82.38 93 GLU A O 1
ATOM 684 N N . TYR A 1 94 ? -14.682 12.366 22.477 1.00 83.75 94 TYR A N 1
ATOM 685 C CA . TYR A 1 94 ? -14.734 12.576 23.913 1.00 83.75 94 TYR A CA 1
ATOM 686 C C . TYR A 1 94 ? -14.570 14.065 24.203 1.00 83.75 94 TYR A C 1
ATOM 688 O O . TYR A 1 94 ? -13.553 14.665 23.866 1.00 83.75 94 TYR A O 1
ATOM 696 N N . GLU A 1 95 ? -15.553 14.652 24.875 1.00 77.88 95 GLU A N 1
ATOM 697 C CA . GLU A 1 95 ? -15.466 16.037 25.339 1.00 77.88 95 GLU A CA 1
ATOM 698 C C . GLU A 1 95 ? -14.912 16.099 26.770 1.00 77.88 95 GLU A C 1
ATOM 700 O O . GLU A 1 95 ? -15.123 15.196 27.592 1.00 77.88 95 GLU A O 1
ATOM 705 N N . ASP A 1 96 ? -14.244 17.207 27.096 1.00 71.38 96 ASP A N 1
ATOM 706 C CA . ASP A 1 96 ? -13.738 17.468 28.441 1.00 71.38 96 ASP A CA 1
ATOM 707 C C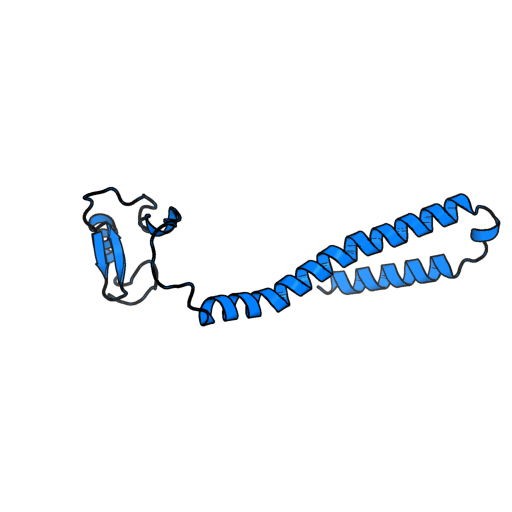 . ASP A 1 96 ? -14.866 17.410 29.485 1.00 71.38 96 ASP A C 1
ATOM 709 O O . ASP A 1 96 ? -15.873 18.115 29.410 1.00 71.38 96 ASP A O 1
ATOM 713 N N . GLY A 1 97 ? -14.685 16.560 30.499 1.00 75.50 97 GLY A N 1
ATOM 714 C CA . GLY A 1 97 ? -15.657 16.364 31.580 1.00 75.50 97 GLY A CA 1
ATOM 715 C C . GLY A 1 97 ? -16.708 15.279 31.324 1.00 75.50 97 GLY A C 1
ATOM 716 O O . GLY A 1 97 ? -17.515 15.002 32.219 1.00 75.50 97 GLY A O 1
ATOM 717 N N . GLN A 1 98 ? -16.693 14.614 30.164 1.00 80.75 98 GLN A N 1
ATOM 718 C CA . GLN A 1 98 ? -17.534 13.440 29.932 1.00 80.75 98 GLN A CA 1
ATOM 719 C C . GLN A 1 98 ? -17.081 12.246 30.781 1.00 80.75 98 GLN A C 1
ATOM 721 O O . GLN A 1 98 ? -15.894 12.005 31.008 1.00 80.75 98 GLN A O 1
ATOM 726 N N . LYS A 1 99 ? -18.052 11.466 31.265 1.00 83.44 99 LYS A N 1
ATOM 727 C CA . LYS A 1 99 ? -17.768 10.282 32.076 1.00 83.44 99 LYS A CA 1
ATOM 728 C C . LYS A 1 99 ? -17.517 9.077 31.178 1.00 83.44 99 LYS A C 1
ATOM 730 O O . LYS A 1 99 ? -18.412 8.623 30.462 1.00 83.44 99 LYS A O 1
ATOM 735 N N . LEU A 1 100 ? -16.312 8.529 31.276 1.00 87.75 100 LEU A N 1
ATOM 736 C CA . LEU A 1 100 ? -15.900 7.328 30.560 1.00 87.75 100 LEU A CA 1
ATOM 737 C C . LEU A 1 100 ? -15.863 6.127 31.502 1.00 87.75 100 LEU A C 1
ATOM 739 O O . LEU A 1 100 ? -15.541 6.252 32.686 1.00 87.75 100 LEU A O 1
ATOM 743 N N . ARG A 1 101 ? -16.171 4.947 30.968 1.00 84.62 101 ARG A N 1
ATOM 744 C CA . ARG A 1 101 ? -15.980 3.663 31.642 1.00 84.62 101 ARG A CA 1
ATOM 745 C C . ARG A 1 101 ? -14.807 2.940 30.999 1.00 84.62 101 ARG A C 1
ATOM 747 O O . ARG A 1 101 ? -14.774 2.770 29.783 1.00 84.62 101 ARG A O 1
ATOM 754 N N . GLN A 1 102 ? -13.888 2.464 31.831 1.00 85.38 102 GLN A N 1
ATOM 755 C CA . GLN A 1 102 ? -12.831 1.545 31.428 1.00 85.38 102 GLN A CA 1
ATOM 756 C C . GLN A 1 102 ? -13.247 0.103 31.748 1.00 85.38 102 GLN A C 1
ATOM 758 O O . GLN A 1 102 ? -13.691 -0.186 32.860 1.00 85.38 102 GLN A O 1
ATOM 763 N N . LEU A 1 103 ? -13.106 -0.803 30.781 1.00 84.62 103 LEU A N 1
ATOM 764 C CA . LEU A 1 103 ? -13.307 -2.244 30.981 1.00 84.62 103 LEU A CA 1
ATOM 765 C C . LEU A 1 103 ? -12.012 -2.934 31.448 1.00 84.62 103 LEU A C 1
ATOM 767 O O . LEU A 1 103 ? -10.921 -2.393 31.275 1.00 84.62 103 LEU A O 1
ATOM 771 N N . TYR A 1 104 ? -12.097 -4.175 31.946 1.00 83.62 104 TYR A N 1
ATOM 772 C CA . TYR A 1 104 ? -10.923 -4.980 32.345 1.00 83.62 104 TYR A CA 1
ATOM 773 C C . TYR A 1 104 ? -9.911 -5.208 31.213 1.00 83.62 104 TYR A C 1
ATOM 775 O O . TYR A 1 104 ? -8.730 -5.429 31.453 1.00 83.62 104 TYR A O 1
ATOM 783 N N . CYS A 1 105 ? -10.361 -5.131 29.961 1.00 81.62 105 CYS A N 1
ATOM 784 C CA . CYS A 1 105 ? -9.508 -5.190 28.779 1.00 81.62 105 CYS A CA 1
ATOM 785 C C . CYS A 1 105 ? -8.796 -3.861 28.455 1.00 81.62 105 CYS A C 1
ATOM 787 O O . CYS A 1 105 ? -8.188 -3.769 27.390 1.00 81.62 105 CYS A O 1
ATOM 789 N N . HIS A 1 106 ? -8.880 -2.871 29.353 1.00 81.06 106 HIS A N 1
ATOM 790 C CA . HIS A 1 106 ? -8.310 -1.520 29.291 1.00 81.06 106 HIS A CA 1
ATOM 791 C C . HIS A 1 106 ? -8.876 -0.578 28.217 1.00 81.06 106 HIS A C 1
ATOM 793 O O . HIS A 1 106 ? -8.340 0.510 28.025 1.00 81.06 106 HIS A O 1
ATOM 799 N N . HIS A 1 107 ? -9.983 -0.941 27.566 1.00 84.25 107 HIS A N 1
ATOM 800 C CA . HIS A 1 107 ? -10.663 -0.071 26.603 1.00 84.25 107 HIS A CA 1
ATOM 801 C C . HIS A 1 107 ? -11.639 0.897 27.281 1.00 84.25 107 HIS A C 1
ATOM 803 O O . HIS A 1 107 ? -12.327 0.511 28.231 1.00 84.25 107 HIS A O 1
ATOM 809 N N . HIS A 1 108 ? -11.714 2.121 26.752 1.00 85.50 108 HIS A N 1
ATOM 810 C CA . HIS A 1 108 ? -12.562 3.209 27.241 1.00 85.50 108 HIS A CA 1
ATOM 811 C C . HIS A 1 108 ? -13.746 3.449 26.304 1.00 85.50 108 HIS A C 1
ATOM 813 O O . HIS A 1 108 ? -13.605 3.351 25.088 1.00 85.50 108 HIS A O 1
ATOM 819 N N . PHE A 1 109 ? -14.898 3.775 26.884 1.00 88.00 109 PHE A N 1
ATOM 820 C CA . PHE A 1 109 ? -16.127 4.124 26.171 1.00 88.00 109 PHE A CA 1
ATOM 821 C C . PHE A 1 109 ? -16.928 5.130 27.005 1.00 88.00 109 PHE A C 1
ATOM 823 O O . PHE A 1 109 ? -16.752 5.182 28.226 1.00 88.00 109 PHE A O 1
ATOM 830 N N . HIS A 1 110 ? -17.859 5.877 26.401 1.00 91.12 110 HIS A N 1
ATOM 831 C CA . HIS A 1 110 ? -18.866 6.601 27.186 1.00 91.12 110 HIS A CA 1
ATOM 832 C C . HIS A 1 110 ? -19.652 5.620 28.054 1.00 91.12 110 HIS A C 1
ATOM 834 O O . HIS A 1 110 ? -20.022 4.546 27.571 1.00 91.12 110 HIS A O 1
ATOM 840 N N . ILE A 1 111 ? -19.927 5.999 29.307 1.00 89.44 111 ILE A N 1
ATOM 841 C CA . ILE A 1 111 ? -20.714 5.170 30.237 1.00 89.44 111 ILE A CA 1
ATOM 842 C C . ILE A 1 111 ? -22.033 4.742 29.587 1.00 89.44 111 ILE A C 1
ATOM 844 O O . ILE A 1 111 ? -22.328 3.552 29.549 1.00 89.44 111 ILE A O 1
ATOM 848 N N . ASP A 1 112 ? -22.769 5.689 29.007 1.00 90.44 112 ASP A N 1
ATOM 849 C CA . ASP A 1 112 ? -24.080 5.416 28.411 1.00 90.44 112 ASP A CA 1
ATOM 850 C C . ASP A 1 112 ? -23.976 4.444 27.228 1.00 90.44 112 ASP A C 1
ATOM 852 O O . ASP A 1 112 ? -24.763 3.509 27.101 1.00 90.44 112 ASP A O 1
ATOM 856 N N . CYS A 1 113 ? -22.949 4.607 26.391 1.00 91.12 113 CYS A N 1
ATOM 857 C CA . CYS A 1 113 ? -22.751 3.765 25.217 1.00 91.12 113 CYS A CA 1
ATOM 858 C C . CYS A 1 113 ? -22.413 2.317 25.592 1.00 91.12 113 CYS A C 1
ATOM 860 O O . CYS A 1 113 ? -22.979 1.376 25.030 1.00 91.12 113 CYS A O 1
ATOM 862 N N . VAL A 1 114 ? -21.482 2.121 26.530 1.00 89.88 114 VAL A N 1
ATOM 863 C CA . VAL A 1 114 ? -21.068 0.769 26.926 1.00 89.88 114 VAL A CA 1
ATOM 864 C C . VAL A 1 114 ? -22.115 0.076 27.785 1.00 89.88 114 VAL A C 1
ATOM 866 O O . VAL A 1 114 ? -22.278 -1.136 27.660 1.00 89.88 114 VAL A O 1
ATOM 869 N N . ASP A 1 115 ? -22.860 0.820 28.603 1.00 90.06 115 ASP A N 1
ATOM 870 C CA . ASP A 1 115 ? -23.912 0.249 29.439 1.00 90.06 115 ASP A CA 1
ATOM 871 C C . ASP A 1 115 ? -25.100 -0.220 28.571 1.00 90.06 115 ASP A C 1
ATOM 873 O O . ASP A 1 115 ? -25.625 -1.308 28.815 1.00 90.06 115 ASP A O 1
ATOM 877 N N . GLU A 1 116 ? -25.479 0.505 27.505 1.00 90.75 116 GLU A N 1
ATOM 878 C CA . GLU A 1 116 ? -26.468 0.016 26.522 1.00 90.75 116 GLU A CA 1
ATOM 879 C C . GLU A 1 116 ? -25.969 -1.212 25.750 1.00 90.75 116 GLU A C 1
ATOM 881 O O . GLU A 1 116 ? -26.706 -2.187 25.577 1.00 90.75 116 GLU A O 1
ATOM 886 N N . TRP A 1 117 ? -24.703 -1.213 25.328 1.00 90.81 117 TRP A N 1
ATOM 887 C CA . TRP A 1 117 ? -24.109 -2.361 24.643 1.00 90.81 117 TRP A CA 1
ATOM 888 C C . TRP A 1 117 ? -24.122 -3.623 25.519 1.00 90.81 117 TRP A C 1
ATOM 890 O O . TRP A 1 117 ? -24.504 -4.702 25.057 1.00 90.81 117 TRP A O 1
ATOM 900 N N . LEU A 1 118 ? -23.765 -3.477 26.797 1.00 88.44 118 LEU A N 1
ATOM 901 C CA . LEU A 1 118 ? -23.675 -4.564 27.773 1.00 88.44 118 LEU A CA 1
ATOM 902 C C . LEU A 1 118 ? -25.016 -5.217 28.120 1.00 88.44 118 LEU A C 1
ATOM 904 O O . LEU A 1 118 ? -25.039 -6.376 28.544 1.00 88.44 118 LEU A O 1
ATOM 908 N N . LYS A 1 119 ? -26.137 -4.519 27.905 1.00 88.69 119 LYS A N 1
ATOM 909 C CA . LYS A 1 119 ? -27.479 -5.111 28.033 1.00 88.69 119 LYS A CA 1
ATOM 910 C C . LYS A 1 119 ? -27.735 -6.188 26.978 1.00 88.69 119 LYS A C 1
ATOM 912 O O . LYS A 1 119 ? -28.486 -7.124 27.243 1.00 88.69 119 LYS A O 1
ATOM 917 N N . LEU A 1 120 ? -27.123 -6.053 25.800 1.00 88.06 120 LEU A N 1
ATOM 918 C CA . LEU A 1 120 ? -27.320 -6.938 24.650 1.00 88.06 120 LEU A CA 1
ATOM 919 C C . LEU A 1 120 ? -26.169 -7.939 24.484 1.00 88.06 120 LEU A C 1
ATOM 921 O O . LEU A 1 120 ? -26.408 -9.091 24.129 1.00 88.06 120 LEU A O 1
ATOM 925 N N . ASN A 1 121 ? -24.929 -7.519 24.752 1.00 84.75 121 ASN A N 1
ATOM 926 C CA . ASN A 1 121 ? -23.719 -8.305 24.518 1.00 84.75 121 ASN A CA 1
ATOM 927 C C . ASN A 1 121 ? -22.758 -8.193 25.707 1.00 84.75 121 ASN A C 1
ATOM 929 O O . ASN A 1 121 ? -22.297 -7.105 26.032 1.00 84.75 121 ASN A O 1
ATOM 933 N N . ARG A 1 122 ? -22.358 -9.319 26.308 1.00 86.81 122 ARG A N 1
ATOM 934 C CA . ARG A 1 122 ? -21.404 -9.350 27.441 1.00 86.81 122 ARG A CA 1
ATOM 935 C C . ARG A 1 122 ? -19.929 -9.292 27.024 1.00 86.81 122 ARG A C 1
ATOM 937 O O . ARG A 1 122 ? -19.051 -9.711 27.766 1.00 86.81 122 ARG A O 1
ATOM 944 N N . THR A 1 123 ? -19.652 -8.773 25.834 1.00 89.00 123 THR A N 1
ATOM 945 C CA . THR A 1 123 ? -18.312 -8.755 25.238 1.00 89.00 123 THR A CA 1
ATOM 946 C C . THR A 1 123 ? -17.897 -7.343 24.870 1.00 89.00 123 THR A C 1
ATOM 948 O O . THR A 1 123 ? -18.714 -6.552 24.397 1.00 89.00 123 THR A O 1
ATOM 951 N N . CYS A 1 124 ? -16.607 -7.045 24.990 1.00 87.19 124 CYS A N 1
ATOM 952 C CA . CYS A 1 124 ? -16.032 -5.766 24.590 1.00 87.19 124 CYS A CA 1
ATOM 953 C C . CYS A 1 124 ? -16.226 -5.496 23.080 1.00 87.19 124 CYS A C 1
ATOM 955 O O . CYS A 1 124 ? -15.836 -6.346 22.277 1.00 87.19 124 CYS A O 1
ATOM 957 N N . PRO A 1 125 ? -16.730 -4.313 22.670 1.00 84.75 125 PRO A N 1
ATOM 958 C CA . PRO A 1 125 ? -16.904 -3.958 21.256 1.00 84.75 125 PRO A CA 1
ATOM 959 C C . PRO A 1 125 ? -15.609 -4.002 20.430 1.00 84.75 125 PRO A C 1
ATOM 961 O O . PRO A 1 125 ? -15.638 -4.372 19.261 1.00 84.75 125 PRO A O 1
ATOM 964 N N . LEU A 1 126 ? -14.469 -3.663 21.048 1.00 82.38 126 LEU A N 1
ATOM 965 C CA . LEU A 1 126 ? -13.174 -3.566 20.366 1.00 82.38 126 LEU A CA 1
ATOM 966 C C . LEU A 1 126 ? -12.448 -4.910 20.263 1.00 82.38 126 LEU A C 1
ATOM 968 O O . LEU A 1 126 ? -11.989 -5.296 19.194 1.00 82.38 126 LEU A O 1
ATOM 972 N N . CYS A 1 127 ? -12.341 -5.643 21.373 1.00 82.75 127 CYS A N 1
ATOM 973 C CA . CYS A 1 127 ? -11.534 -6.868 21.424 1.00 82.75 127 CYS A CA 1
ATOM 974 C C . CYS A 1 127 ? -12.345 -8.161 21.535 1.00 82.75 127 CYS A C 1
ATOM 976 O O . CYS A 1 127 ? -11.749 -9.235 21.583 1.00 82.75 127 CYS A O 1
ATOM 978 N N . LYS A 1 128 ? -13.679 -8.073 21.609 1.00 84.50 128 LYS A N 1
ATOM 979 C CA . LYS A 1 128 ? -14.613 -9.208 21.733 1.00 84.50 128 LYS A CA 1
ATOM 980 C C . LYS A 1 128 ? -14.343 -10.156 22.907 1.00 84.50 128 LYS A C 1
ATOM 982 O O . LYS A 1 128 ? -14.887 -11.252 22.940 1.00 84.50 128 LYS A O 1
ATOM 987 N N . ARG A 1 129 ? -13.525 -9.738 23.877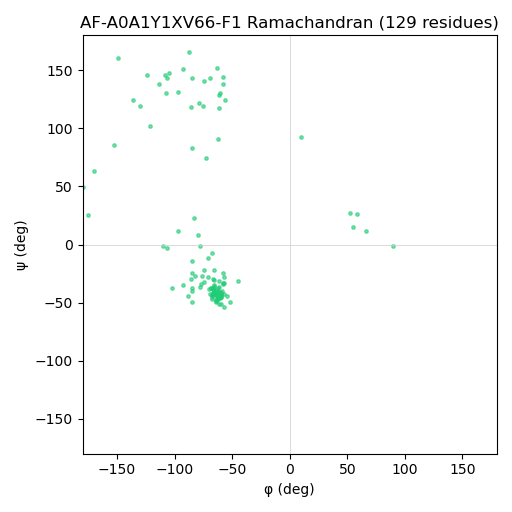 1.00 81.31 129 ARG A N 1
ATOM 988 C CA . ARG A 1 129 ? -13.329 -10.453 25.142 1.00 81.31 129 ARG A CA 1
ATOM 989 C C . ARG A 1 129 ? -14.546 -10.260 26.033 1.00 81.31 129 ARG A C 1
ATOM 991 O O . ARG A 1 129 ? -15.079 -9.149 26.080 1.00 81.31 129 ARG A O 1
ATOM 998 N N . ASP A 1 130 ? -14.947 -11.316 26.726 1.00 79.19 130 ASP A N 1
ATOM 999 C CA . ASP A 1 130 ? -15.968 -11.247 27.767 1.00 79.19 130 ASP A CA 1
ATOM 1000 C C . ASP A 1 130 ? -15.567 -10.266 28.876 1.00 79.19 130 ASP A C 1
ATOM 1002 O O . ASP A 1 130 ? -14.378 -10.088 29.175 1.00 79.19 130 ASP A O 1
ATOM 1006 N N . ILE A 1 131 ? -16.582 -9.586 29.406 1.00 75.50 131 ILE A N 1
ATOM 1007 C CA . ILE A 1 131 ? -16.487 -8.525 30.417 1.00 75.50 131 ILE A CA 1
ATOM 1008 C C . ILE A 1 131 ? -16.824 -9.077 31.798 1.00 75.50 131 ILE A C 1
ATOM 1010 O O . ILE A 1 131 ? -17.803 -9.851 31.905 1.00 75.50 131 ILE A O 1
#

Sequence (131 aa):
SLLDLVGTFIFLVGNYLLFTTTTCQKTSPGLFGLSMALVILGYFVITIPVFLCGAVIFCLPCVLMIMRTLGIGEVTGAGATEDDAICCICLSEYEDGQKLRQLYCHHHFHIDCVDEWLKLNRTCPLCKRDI